Protein AF-A0AAV5RN29-F1 (afdb_monomer_lite)

Sequence (66 aa):
MSEIGCLVVNDSGNAIKATGVANESDSGLIVYALHKAKTQEGVMNINGFKVIATTNDDRVIAFYYE

Structure (mmCIF, N/CA/C/O backbone):
data_AF-A0AAV5RN29-F1
#
_entry.id   AF-A0AAV5RN29-F1
#
loop_
_atom_site.group_PDB
_atom_site.id
_atom_site.type_symbol
_atom_site.label_atom_id
_atom_site.label_alt_id
_atom_site.label_comp_id
_atom_site.label_asym_id
_atom_site.label_entity_id
_atom_site.label_seq_id
_atom_site.pdbx_PDB_ins_code
_atom_site.Cartn_x
_atom_site.Cartn_y
_atom_site.Cartn_z
_atom_site.occupancy
_atom_site.B_iso_or_equiv
_atom_site.auth_seq_id
_atom_site.auth_comp_id
_atom_site.auth_asym_id
_atom_site.auth_atom_id
_atom_site.pdbx_PDB_model_num
ATOM 1 N N . MET A 1 1 ? 2.603 -2.761 -22.882 1.00 53.28 1 MET A N 1
ATOM 2 C CA . MET A 1 1 ? 1.577 -3.273 -21.950 1.00 53.28 1 MET A CA 1
ATOM 3 C C . MET A 1 1 ? 1.717 -2.456 -20.690 1.00 53.28 1 MET A C 1
ATOM 5 O O . MET A 1 1 ? 2.845 -2.362 -20.229 1.00 53.28 1 MET A O 1
ATOM 9 N N . SER A 1 2 ? 0.639 -1.852 -20.191 1.00 70.75 2 SER A N 1
ATOM 10 C CA . SER A 1 2 ? 0.665 -1.195 -18.880 1.00 70.75 2 SER A CA 1
ATOM 11 C C . SER A 1 2 ? 0.821 -2.266 -17.806 1.00 70.75 2 SER A C 1
ATOM 13 O O . SER A 1 2 ? 0.092 -3.261 -17.810 1.00 70.75 2 SER A O 1
ATOM 15 N N . GLU A 1 3 ? 1.825 -2.112 -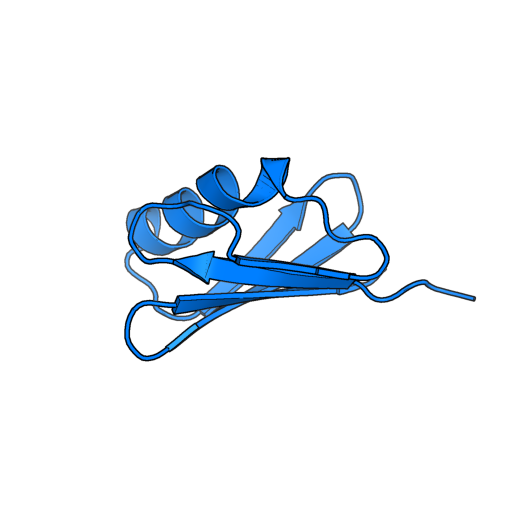16.954 1.00 80.44 3 GLU A N 1
ATOM 16 C CA . GLU A 1 3 ? 2.131 -3.067 -15.896 1.00 80.44 3 GLU A CA 1
ATOM 17 C C . GLU A 1 3 ? 1.334 -2.696 -14.637 1.00 80.44 3 GLU A C 1
ATOM 19 O O . GLU A 1 3 ? 1.297 -1.538 -14.228 1.00 80.44 3 GLU A O 1
ATOM 24 N N . ILE A 1 4 ? 0.644 -3.677 -14.051 1.00 90.50 4 ILE A N 1
ATOM 25 C CA . ILE A 1 4 ? -0.170 -3.491 -12.844 1.00 90.50 4 ILE A CA 1
ATOM 26 C C . ILE A 1 4 ? 0.656 -3.935 -11.641 1.00 90.50 4 ILE A C 1
ATOM 28 O O . ILE A 1 4 ? 1.306 -4.980 -11.686 1.00 90.50 4 ILE A O 1
ATOM 32 N N . GLY A 1 5 ? 0.608 -3.157 -10.561 1.00 95.19 5 GLY A N 1
ATOM 33 C CA . GLY A 1 5 ? 1.291 -3.476 -9.310 1.00 95.19 5 GLY A CA 1
ATOM 34 C C . GLY A 1 5 ? 0.321 -3.678 -8.154 1.00 95.19 5 GLY A C 1
ATOM 35 O O . GLY A 1 5 ? -0.765 -3.100 -8.124 1.00 95.19 5 GLY A O 1
ATOM 36 N N . CYS A 1 6 ? 0.721 -4.483 -7.175 1.00 96.25 6 CYS A N 1
ATOM 37 C CA . CYS A 1 6 ? -0.009 -4.619 -5.917 1.00 96.25 6 CYS A CA 1
ATOM 38 C C . CYS A 1 6 ? 0.959 -4.630 -4.737 1.00 96.25 6 CYS A C 1
ATOM 40 O O . CYS A 1 6 ? 1.939 -5.380 -4.759 1.00 96.25 6 CYS A O 1
ATOM 42 N N . LEU A 1 7 ? 0.652 -3.826 -3.719 1.00 97.38 7 LEU A N 1
ATOM 43 C CA . LEU A 1 7 ? 1.366 -3.766 -2.450 1.00 97.38 7 LEU A CA 1
ATOM 44 C C . LEU A 1 7 ? 0.416 -4.112 -1.301 1.00 97.38 7 LEU A C 1
ATOM 46 O O . LEU A 1 7 ? -0.680 -3.564 -1.205 1.00 97.38 7 LEU A O 1
ATOM 50 N N . VAL A 1 8 ? 0.856 -4.994 -0.410 1.00 96.88 8 VAL A N 1
ATOM 51 C CA . VAL A 1 8 ? 0.177 -5.311 0.850 1.00 96.88 8 VAL A CA 1
ATOM 52 C C . VAL A 1 8 ? 1.073 -4.862 1.993 1.00 96.88 8 VAL A C 1
ATOM 54 O O . VAL A 1 8 ? 2.247 -5.224 2.029 1.00 96.88 8 VAL A O 1
ATOM 57 N N . VAL A 1 9 ? 0.518 -4.099 2.927 1.00 96.56 9 VAL A N 1
ATOM 58 C CA . VAL A 1 9 ? 1.217 -3.467 4.053 1.00 96.56 9 VAL A CA 1
ATOM 59 C C . VAL A 1 9 ? 0.488 -3.820 5.351 1.00 96.56 9 VAL A C 1
ATOM 61 O O . VAL A 1 9 ? -0.733 -3.957 5.336 1.00 96.56 9 VAL A O 1
ATOM 64 N N . ASN A 1 10 ? 1.202 -3.994 6.464 1.00 93.50 10 ASN A N 1
ATOM 65 C CA . ASN A 1 10 ? 0.575 -4.132 7.786 1.00 93.50 10 ASN A CA 1
ATOM 66 C C . ASN A 1 10 ? 0.291 -2.774 8.454 1.00 93.50 10 ASN A C 1
ATOM 68 O O . ASN A 1 10 ? 0.764 -1.731 8.007 1.00 93.50 10 ASN A O 1
ATOM 72 N N . ASP A 1 11 ? -0.459 -2.796 9.551 1.00 84.56 11 ASP A N 1
ATOM 73 C CA . ASP A 1 11 ? -0.759 -1.651 10.425 1.00 84.56 11 ASP A CA 1
ATOM 74 C C . ASP A 1 11 ? 0.469 -0.821 10.850 1.00 84.56 11 ASP A C 1
ATOM 76 O O . ASP A 1 11 ? 0.395 0.395 11.028 1.00 84.56 11 ASP A O 1
ATOM 80 N N . SER A 1 12 ? 1.620 -1.479 10.951 1.00 87.75 12 SER A N 1
ATOM 81 C CA . SER A 1 12 ? 2.902 -0.910 11.351 1.00 87.75 12 SER A CA 1
ATOM 82 C C . SER A 1 12 ? 3.651 -0.236 10.192 1.00 87.75 12 SER A C 1
ATOM 84 O O . SER A 1 12 ? 4.757 0.264 10.387 1.00 87.75 12 SER A O 1
ATOM 86 N N . GLY A 1 13 ? 3.077 -0.222 8.984 1.00 90.00 13 GLY A N 1
ATOM 87 C CA . GLY A 1 13 ? 3.665 0.411 7.801 1.00 90.00 13 GLY A CA 1
ATOM 88 C C . GLY A 1 13 ? 4.711 -0.432 7.072 1.00 90.00 13 GLY A C 1
ATOM 89 O O . GLY A 1 13 ? 5.367 0.078 6.164 1.00 90.00 13 GLY A O 1
ATOM 90 N N . ASN A 1 14 ? 4.869 -1.710 7.424 1.00 94.69 14 ASN A N 1
ATOM 91 C CA . ASN A 1 14 ? 5.827 -2.612 6.786 1.00 94.69 14 ASN A CA 1
ATOM 92 C C . ASN A 1 14 ? 5.189 -3.355 5.611 1.00 94.69 14 ASN A C 1
ATOM 94 O O . ASN A 1 14 ? 4.086 -3.899 5.731 1.00 94.69 14 ASN A O 1
ATOM 98 N N . ALA A 1 15 ? 5.901 -3.420 4.487 1.00 96.62 15 ALA A N 1
ATOM 99 C CA . ALA A 1 15 ? 5.486 -4.220 3.346 1.00 96.62 15 ALA A CA 1
ATOM 100 C C . ALA A 1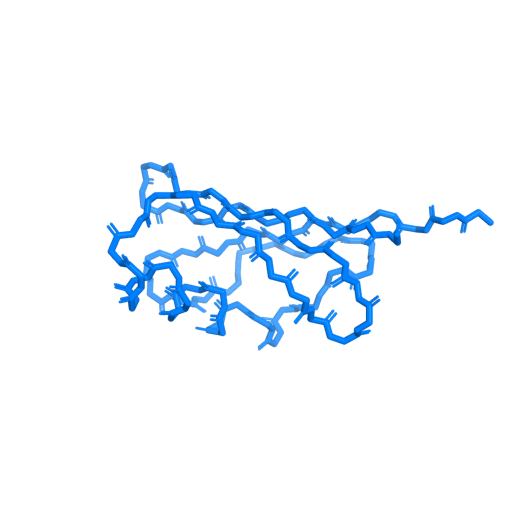 15 ? 5.461 -5.718 3.707 1.00 96.62 15 ALA A C 1
ATOM 102 O O . ALA A 1 15 ? 6.420 -6.266 4.244 1.00 96.62 15 ALA A O 1
ATOM 103 N N . ILE A 1 16 ? 4.344 -6.376 3.404 1.00 96.06 16 ILE A N 1
ATOM 104 C CA . ILE A 1 16 ? 4.168 -7.832 3.487 1.00 96.06 16 ILE A CA 1
ATOM 105 C C . ILE A 1 16 ? 4.447 -8.468 2.121 1.00 96.06 16 ILE A C 1
ATOM 107 O O . ILE A 1 16 ? 4.983 -9.572 2.042 1.00 96.06 16 ILE A O 1
ATOM 111 N N . LYS A 1 17 ? 4.012 -7.807 1.041 1.00 95.88 17 LYS A N 1
ATOM 112 C CA . LYS A 1 17 ? 4.137 -8.316 -0.328 1.00 95.88 17 LYS A CA 1
ATOM 113 C C . LYS A 1 17 ? 4.088 -7.178 -1.339 1.00 95.88 17 LYS A C 1
ATOM 115 O O . LYS A 1 17 ? 3.162 -6.376 -1.275 1.00 95.88 17 LYS A O 1
ATOM 120 N N . ALA A 1 18 ? 4.993 -7.193 -2.313 1.00 95.94 18 ALA A N 1
ATOM 121 C CA . ALA A 1 18 ? 4.950 -6.352 -3.507 1.00 95.94 18 ALA A CA 1
ATOM 122 C C . ALA A 1 18 ? 4.961 -7.213 -4.782 1.00 95.94 18 ALA A C 1
ATOM 124 O O . ALA A 1 18 ? 5.573 -8.281 -4.821 1.00 95.94 18 ALA A O 1
ATOM 125 N N . THR A 1 19 ? 4.247 -6.778 -5.821 1.00 95.38 19 THR A N 1
ATOM 126 C CA . THR A 1 19 ? 4.199 -7.437 -7.139 1.00 95.38 19 THR A CA 1
ATOM 127 C C . THR A 1 19 ? 4.097 -6.406 -8.261 1.00 95.38 19 THR A C 1
ATOM 129 O O . THR A 1 19 ? 3.525 -5.335 -8.049 1.00 95.38 19 THR A O 1
ATOM 132 N N . GLY A 1 20 ? 4.605 -6.749 -9.451 1.00 93.56 20 GLY A N 1
ATOM 133 C CA . GLY A 1 20 ? 4.607 -5.867 -10.624 1.00 93.56 20 GLY A CA 1
ATOM 134 C C . GLY A 1 20 ? 5.401 -4.587 -10.370 1.00 93.56 20 GLY A C 1
ATOM 135 O O . GLY A 1 20 ? 6.483 -4.637 -9.790 1.00 93.56 20 GLY A O 1
ATOM 136 N N . VAL A 1 21 ? 4.813 -3.440 -10.720 1.00 93.44 21 VAL A N 1
ATOM 137 C CA . VAL A 1 21 ? 5.422 -2.106 -10.528 1.00 93.44 21 VAL A CA 1
ATOM 138 C C . VAL A 1 21 ? 5.402 -1.591 -9.086 1.00 93.44 21 VAL A C 1
ATOM 140 O O . VAL A 1 21 ? 5.945 -0.522 -8.812 1.00 93.44 21 VAL A O 1
ATOM 143 N N . ALA A 1 22 ? 4.756 -2.300 -8.156 1.00 94.88 22 ALA A N 1
ATOM 144 C CA . ALA A 1 22 ? 4.667 -1.848 -6.773 1.00 94.88 22 ALA A CA 1
ATOM 145 C C . ALA A 1 22 ? 6.021 -1.968 -6.054 1.00 94.88 22 ALA A C 1
ATOM 147 O O . ALA A 1 22 ? 6.683 -3.002 -6.145 1.00 94.88 22 ALA A O 1
ATOM 148 N N . ASN A 1 23 ? 6.398 -0.941 -5.286 1.00 94.62 23 ASN A N 1
ATOM 149 C CA . ASN A 1 23 ? 7.645 -0.908 -4.525 1.00 94.62 23 ASN A CA 1
ATOM 150 C C . ASN A 1 23 ? 7.374 -0.968 -3.015 1.00 94.62 23 ASN A C 1
ATOM 152 O O . ASN A 1 23 ? 6.537 -0.237 -2.488 1.00 94.62 23 ASN A O 1
ATOM 156 N N . GLU A 1 24 ? 8.110 -1.818 -2.301 1.00 96.56 24 GLU A N 1
ATOM 157 C CA . GLU A 1 24 ? 8.004 -1.956 -0.845 1.00 96.56 24 GLU A CA 1
ATOM 158 C C . GLU A 1 24 ? 8.337 -0.657 -0.102 1.00 96.56 24 GLU A C 1
ATOM 160 O O . GLU A 1 24 ? 7.759 -0.401 0.952 1.00 96.56 24 GLU A O 1
ATOM 165 N N . SER A 1 25 ? 9.193 0.205 -0.666 1.00 95.56 25 SER A N 1
ATOM 166 C CA . SER A 1 25 ? 9.534 1.503 -0.066 1.00 95.56 25 SER A CA 1
ATOM 167 C C . SER A 1 25 ? 8.344 2.457 0.068 1.00 95.56 25 SER A C 1
ATOM 169 O O . SER A 1 25 ? 8.399 3.402 0.854 1.00 95.56 25 SER A O 1
ATOM 171 N N . ASP A 1 26 ? 7.269 2.224 -0.686 1.00 95.12 26 ASP A N 1
ATOM 172 C CA . ASP A 1 26 ? 6.082 3.078 -0.684 1.00 95.12 26 ASP A CA 1
ATOM 173 C C . ASP A 1 26 ? 5.139 2.768 0.495 1.00 95.12 26 ASP A C 1
ATOM 175 O O . ASP A 1 26 ? 4.204 3.527 0.765 1.00 95.12 26 ASP A O 1
ATOM 179 N N . SER A 1 27 ? 5.378 1.673 1.229 1.00 95.00 27 SER A N 1
ATOM 180 C CA . SER A 1 27 ? 4.474 1.152 2.260 1.00 95.00 27 SER A CA 1
ATOM 181 C C . SER A 1 27 ? 4.152 2.174 3.353 1.00 95.00 27 SER A C 1
ATOM 183 O O . SER A 1 27 ? 2.986 2.385 3.696 1.00 95.00 27 SER A O 1
ATOM 185 N N . GLY A 1 28 ? 5.176 2.869 3.854 1.00 91.88 28 GLY A N 1
ATOM 186 C CA . GLY A 1 28 ? 5.021 3.896 4.882 1.00 91.88 28 GLY A CA 1
ATOM 187 C C . GLY A 1 28 ? 4.252 5.121 4.385 1.00 91.88 28 GLY A C 1
ATOM 188 O O . GLY A 1 28 ? 3.445 5.681 5.126 1.00 91.88 28 GLY A O 1
ATOM 189 N N . LEU A 1 29 ? 4.454 5.513 3.121 1.00 92.38 29 LEU A N 1
ATOM 190 C CA . LEU A 1 29 ? 3.766 6.654 2.514 1.00 92.38 29 LEU A CA 1
ATOM 191 C C . LEU A 1 29 ? 2.257 6.396 2.419 1.00 92.38 29 LEU A C 1
ATOM 193 O O . LEU A 1 29 ? 1.463 7.264 2.780 1.00 92.38 29 LEU A O 1
ATOM 197 N N . ILE A 1 30 ? 1.869 5.203 1.962 1.00 93.31 30 ILE A N 1
ATOM 198 C CA . ILE A 1 30 ? 0.464 4.833 1.755 1.00 93.31 30 ILE A CA 1
ATOM 199 C C . ILE A 1 30 ? -0.281 4.775 3.092 1.00 93.31 30 ILE A C 1
ATOM 201 O O . ILE A 1 30 ? -1.346 5.382 3.230 1.00 93.31 30 ILE A O 1
ATOM 205 N N . VAL A 1 31 ? 0.292 4.104 4.098 1.00 92.75 31 VAL A N 1
ATOM 206 C CA . VAL A 1 31 ? -0.313 4.025 5.439 1.00 92.75 31 VAL A CA 1
ATOM 207 C C . VAL A 1 31 ? -0.423 5.415 6.063 1.00 92.75 31 VAL A C 1
ATOM 209 O O . VAL A 1 31 ? -1.478 5.783 6.581 1.00 92.75 31 VAL A O 1
ATOM 212 N N . TYR A 1 32 ? 0.629 6.233 5.952 1.00 92.12 32 TYR A N 1
ATOM 213 C CA . TYR A 1 32 ? 0.599 7.613 6.431 1.00 92.12 32 TYR A CA 1
ATOM 214 C C . TYR A 1 32 ? -0.499 8.440 5.748 1.00 92.12 32 TYR A C 1
ATOM 216 O O . TYR A 1 32 ? -1.209 9.184 6.426 1.00 92.12 32 TYR A O 1
ATOM 224 N N . ALA A 1 33 ? -0.668 8.310 4.428 1.00 91.56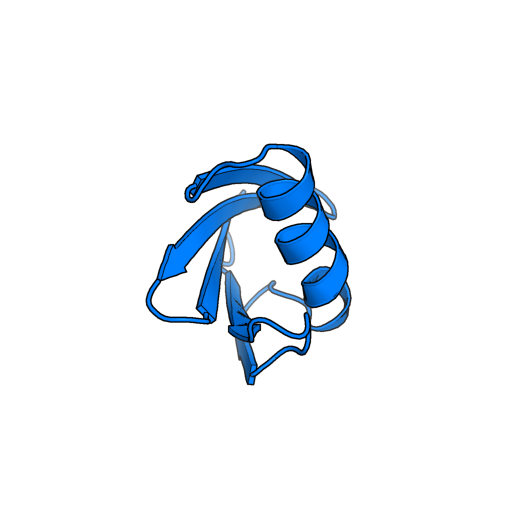 33 ALA A N 1
ATOM 225 C CA . ALA A 1 33 ? -1.678 9.046 3.674 1.00 91.56 33 ALA A CA 1
ATOM 226 C C . ALA A 1 33 ? -3.107 8.703 4.131 1.00 91.56 33 ALA A C 1
ATOM 228 O O . ALA A 1 33 ? -3.881 9.620 4.419 1.00 91.56 33 ALA A O 1
ATOM 229 N N . LEU A 1 34 ? -3.435 7.413 4.269 1.00 91.38 34 LEU A N 1
ATOM 230 C CA . LEU A 1 34 ? -4.751 6.958 4.740 1.00 91.38 34 LEU A CA 1
ATOM 231 C C . LEU A 1 34 ? -5.019 7.389 6.193 1.00 91.38 34 LEU A C 1
ATOM 233 O O . LEU A 1 34 ? -6.069 7.962 6.492 1.00 91.38 34 LEU A O 1
ATOM 237 N N . HIS A 1 35 ? -4.041 7.220 7.092 1.00 90.19 35 HIS A N 1
ATOM 238 C CA . HIS A 1 35 ? -4.166 7.652 8.489 1.00 90.19 35 HIS A CA 1
ATOM 239 C C . HIS A 1 35 ? -4.330 9.168 8.627 1.00 90.19 35 HIS A C 1
ATOM 241 O O . HIS A 1 35 ? -5.178 9.634 9.391 1.00 90.19 35 HIS A O 1
ATOM 247 N N . LYS A 1 36 ? -3.557 9.958 7.871 1.00 90.06 36 LYS A N 1
ATOM 248 C CA . LYS A 1 36 ? -3.658 11.423 7.878 1.00 90.06 36 LYS A CA 1
ATOM 249 C C . LYS A 1 36 ? -5.017 11.898 7.370 1.00 90.06 36 LYS A C 1
ATOM 251 O O . LYS A 1 36 ? -5.569 12.847 7.927 1.00 90.06 36 LYS A O 1
ATOM 256 N N . ALA A 1 37 ? -5.551 11.243 6.341 1.00 89.00 37 ALA A N 1
ATOM 257 C CA . ALA A 1 37 ? -6.881 11.523 5.809 1.00 89.00 37 ALA A CA 1
ATOM 258 C C . ALA A 1 37 ? -8.010 11.041 6.738 1.00 89.00 37 ALA A C 1
ATOM 260 O O . ALA A 1 37 ? -9.140 11.503 6.600 1.00 89.00 37 ALA A O 1
ATOM 261 N N . LYS A 1 38 ? -7.705 10.161 7.704 1.00 90.50 38 LYS A N 1
ATOM 262 C CA . LYS A 1 38 ? -8.682 9.460 8.551 1.00 90.50 38 LYS A CA 1
ATOM 263 C C . LYS A 1 38 ? -9.714 8.693 7.716 1.00 90.50 38 LYS A C 1
ATOM 265 O O . LYS A 1 38 ? -10.894 8.667 8.059 1.00 90.50 38 LYS A O 1
ATOM 270 N N . THR A 1 39 ? -9.268 8.085 6.617 1.00 91.19 39 THR A N 1
ATOM 271 C CA . THR A 1 39 ? -10.111 7.300 5.709 1.00 91.19 39 THR A CA 1
ATOM 272 C C . THR A 1 39 ? -9.629 5.857 5.628 1.00 91.19 39 THR A C 1
ATOM 274 O O . THR A 1 39 ? -8.453 5.564 5.837 1.00 91.19 39 THR A O 1
ATOM 277 N N . GLN A 1 40 ? -10.555 4.945 5.327 1.00 91.44 40 GLN A N 1
ATOM 278 C CA . GLN A 1 40 ? -10.225 3.546 5.039 1.00 91.44 40 GLN A CA 1
ATOM 279 C C . GLN A 1 40 ? -9.803 3.344 3.583 1.00 91.44 40 GLN A C 1
ATOM 281 O O . GLN A 1 40 ? -9.101 2.391 3.289 1.00 91.44 40 GLN A O 1
ATOM 286 N N . GLU A 1 41 ? -10.187 4.248 2.685 1.00 94.81 41 GLU A N 1
ATOM 287 C CA . GLU A 1 41 ? -9.880 4.180 1.258 1.00 94.81 41 GLU A CA 1
ATOM 288 C C . GLU A 1 41 ? -9.289 5.509 0.779 1.00 94.81 41 GLU A C 1
ATOM 290 O O . GLU A 1 41 ? -9.578 6.576 1.336 1.00 94.81 41 GLU A O 1
ATOM 295 N N . GLY A 1 42 ? -8.455 5.458 -0.258 1.00 94.69 42 GLY A N 1
ATOM 296 C CA . GLY A 1 42 ? -7.847 6.648 -0.839 1.00 94.69 42 GLY A CA 1
ATOM 297 C C . GLY A 1 42 ? -7.242 6.412 -2.216 1.00 94.69 42 GLY A C 1
ATOM 298 O O . GLY A 1 42 ? -6.806 5.310 -2.546 1.00 94.69 42 GLY A O 1
ATOM 299 N N . VAL A 1 43 ? -7.193 7.482 -3.010 1.00 94.75 43 VAL A N 1
ATOM 300 C CA . VAL A 1 43 ? -6.512 7.512 -4.310 1.00 94.75 43 VAL A CA 1
ATOM 301 C C . VAL A 1 43 ? -5.346 8.489 -4.232 1.00 94.75 43 VAL A C 1
ATOM 303 O O . VAL A 1 43 ? -5.502 9.603 -3.731 1.00 94.75 43 VAL A O 1
ATOM 306 N N . MET A 1 44 ? -4.178 8.083 -4.720 1.00 94.00 44 MET A N 1
ATOM 307 C 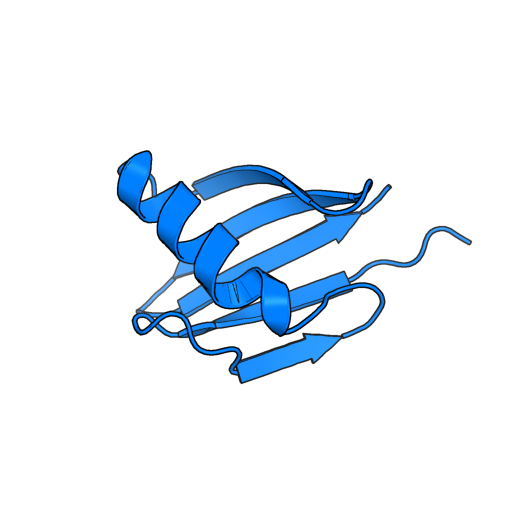CA . MET A 1 44 ? -2.956 8.888 -4.684 1.00 94.00 44 MET A CA 1
ATOM 308 C C . MET A 1 44 ? -2.073 8.636 -5.908 1.00 94.00 44 MET A C 1
ATOM 310 O O . MET A 1 44 ? -2.241 7.639 -6.602 1.00 94.00 44 MET A O 1
ATOM 314 N N . ASN A 1 45 ? -1.142 9.552 -6.185 1.00 94.62 45 ASN A N 1
ATOM 315 C CA . ASN A 1 45 ? -0.119 9.364 -7.214 1.00 94.62 45 ASN A CA 1
ATOM 316 C C . ASN A 1 45 ? 1.225 9.069 -6.547 1.00 94.62 45 ASN A C 1
ATOM 318 O O . ASN A 1 45 ? 1.677 9.859 -5.716 1.00 94.62 45 ASN A O 1
ATOM 322 N N . ILE A 1 46 ? 1.863 7.961 -6.926 1.00 93.12 46 ILE A N 1
ATOM 323 C CA . ILE A 1 46 ? 3.165 7.528 -6.404 1.00 93.12 46 ILE A CA 1
ATOM 324 C C . ILE A 1 46 ? 4.052 7.158 -7.589 1.00 93.12 46 ILE A C 1
ATOM 326 O O . ILE A 1 46 ? 3.683 6.310 -8.394 1.00 93.12 46 ILE A O 1
ATOM 330 N N . ASN A 1 47 ? 5.213 7.808 -7.715 1.00 89.56 47 ASN A N 1
ATOM 331 C CA . ASN A 1 47 ? 6.211 7.523 -8.757 1.00 89.56 47 ASN A CA 1
ATOM 332 C C . ASN A 1 47 ? 5.649 7.483 -10.197 1.00 89.56 47 ASN A C 1
ATOM 334 O O . ASN A 1 47 ? 6.128 6.726 -11.032 1.00 89.56 47 ASN A O 1
ATOM 338 N N . GLY A 1 48 ? 4.632 8.302 -10.492 1.00 90.75 48 GLY A N 1
ATOM 339 C CA . GLY A 1 48 ? 3.990 8.360 -11.812 1.00 90.75 48 GLY A CA 1
ATOM 340 C C . GLY A 1 48 ? 2.830 7.379 -12.022 1.00 90.75 48 GLY A C 1
ATOM 341 O O . GLY A 1 48 ? 2.164 7.471 -13.047 1.00 90.75 48 GLY A O 1
ATOM 342 N N . PHE A 1 49 ? 2.538 6.510 -11.052 1.00 93.69 49 PHE A N 1
ATOM 343 C CA . PHE A 1 49 ? 1.391 5.602 -11.074 1.00 93.69 49 PHE A CA 1
ATOM 344 C C . PHE A 1 49 ? 0.228 6.158 -10.259 1.00 93.69 49 PHE A C 1
ATOM 346 O O . PHE A 1 49 ? 0.424 6.750 -9.191 1.00 93.69 49 PHE A O 1
ATOM 353 N N . LYS A 1 50 ? -0.995 5.898 -10.723 1.00 95.06 50 LYS A N 1
ATOM 354 C CA . LYS A 1 50 ? -2.196 6.051 -9.904 1.00 95.06 50 LYS A CA 1
ATOM 355 C C . LYS A 1 50 ? -2.309 4.848 -8.980 1.00 95.06 50 LYS A C 1
ATOM 357 O O . LYS A 1 50 ? -2.177 3.704 -9.409 1.00 95.06 50 LYS A O 1
ATOM 362 N N . VAL A 1 51 ? -2.576 5.117 -7.710 1.00 96.12 51 VAL A N 1
ATOM 363 C CA . VAL A 1 51 ? -2.657 4.112 -6.655 1.00 96.12 51 VAL A CA 1
ATOM 364 C C . VAL A 1 51 ? -3.999 4.229 -5.952 1.00 96.12 51 VAL A C 1
ATOM 366 O O . VAL A 1 51 ? -4.325 5.290 -5.424 1.00 96.12 51 VAL A O 1
ATOM 369 N N . ILE A 1 52 ? -4.774 3.144 -5.940 1.00 96.06 52 ILE A N 1
ATOM 370 C CA . ILE A 1 52 ? -5.966 3.007 -5.090 1.00 96.06 52 ILE A CA 1
ATOM 371 C C . ILE A 1 52 ? -5.575 2.137 -3.905 1.00 96.06 52 ILE A C 1
ATOM 373 O O . ILE A 1 52 ? -5.127 1.009 -4.104 1.00 96.06 52 ILE A O 1
ATOM 377 N N . ALA A 1 53 ? -5.744 2.652 -2.693 1.00 96.19 53 ALA A N 1
ATOM 378 C CA . ALA A 1 53 ? -5.441 1.940 -1.463 1.00 96.19 53 ALA A CA 1
ATOM 379 C C . ALA A 1 53 ? -6.688 1.793 -0.588 1.00 96.19 53 ALA A C 1
ATOM 381 O O . ALA A 1 53 ? -7.492 2.720 -0.495 1.00 96.19 53 ALA A O 1
ATOM 382 N N . THR A 1 54 ? -6.820 0.641 0.065 1.00 96.00 54 THR A N 1
ATOM 383 C CA . THR A 1 54 ? -7.881 0.339 1.030 1.00 96.00 54 THR A CA 1
ATOM 384 C C . THR A 1 54 ? -7.313 -0.358 2.258 1.00 96.00 54 THR A C 1
ATOM 386 O O . THR A 1 54 ? -6.405 -1.181 2.142 1.00 96.00 54 THR A O 1
ATOM 389 N N . THR A 1 55 ? -7.874 -0.072 3.425 1.00 93.56 55 THR A N 1
ATOM 390 C CA . THR A 1 55 ? -7.577 -0.748 4.689 1.00 93.56 55 THR A CA 1
ATOM 391 C C . THR A 1 55 ? -8.594 -1.868 4.930 1.00 93.56 55 THR A C 1
ATOM 393 O O . THR A 1 55 ? -9.788 -1.660 4.740 1.00 93.56 55 THR A O 1
ATOM 396 N N . ASN A 1 56 ? -8.140 -3.050 5.349 1.00 88.25 56 ASN A N 1
ATOM 397 C CA . ASN A 1 56 ? -8.960 -4.206 5.716 1.00 88.25 56 ASN A CA 1
ATOM 398 C C . ASN A 1 56 ? -8.271 -5.004 6.837 1.00 88.25 56 ASN A C 1
ATOM 400 O O . ASN A 1 56 ? -7.138 -5.434 6.622 1.00 88.25 56 ASN A O 1
ATOM 404 N N . ASP A 1 57 ? -8.934 -5.196 7.985 1.00 81.19 57 ASP A N 1
ATOM 405 C CA . ASP A 1 57 ? -8.488 -6.031 9.119 1.00 81.19 57 ASP A CA 1
ATOM 406 C C . ASP A 1 57 ? -6.961 -5.977 9.365 1.00 81.19 57 ASP A C 1
ATOM 408 O O . ASP A 1 57 ? -6.237 -6.955 9.172 1.00 81.19 57 ASP A O 1
ATOM 412 N N . ASP A 1 58 ? -6.460 -4.788 9.720 1.00 87.00 58 ASP A N 1
ATOM 413 C CA . ASP A 1 58 ? -5.044 -4.485 10.023 1.00 87.00 58 ASP A CA 1
ATOM 414 C C . AS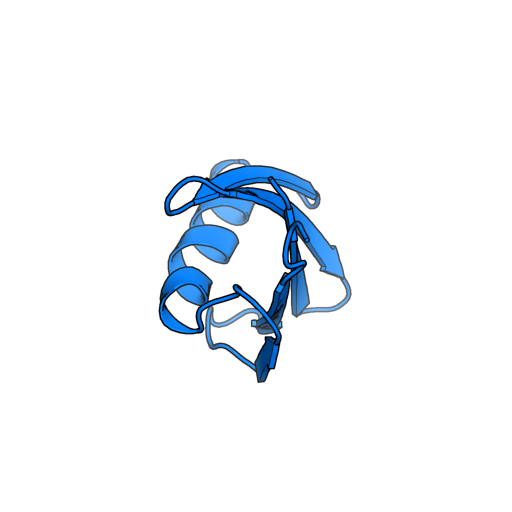P A 1 58 ? -4.066 -4.518 8.837 1.00 87.00 58 ASP A C 1
ATOM 416 O O . ASP A 1 58 ? -2.841 -4.479 9.007 1.00 87.00 58 ASP A O 1
ATOM 420 N N . ARG A 1 59 ? -4.580 -4.559 7.607 1.00 92.50 59 ARG A N 1
ATOM 421 C CA . ARG A 1 59 ? -3.773 -4.474 6.387 1.00 92.50 59 ARG A CA 1
ATOM 422 C C . ARG A 1 59 ? -4.195 -3.317 5.515 1.00 92.50 59 ARG A C 1
ATOM 424 O O . ARG A 1 59 ? -5.370 -2.989 5.429 1.00 92.50 59 ARG A O 1
ATOM 431 N N . VAL A 1 60 ? -3.238 -2.767 4.786 1.00 95.38 60 VAL A N 1
ATOM 432 C CA . VAL A 1 60 ? -3.495 -1.869 3.665 1.00 95.38 60 VAL A CA 1
ATOM 433 C C . VAL A 1 60 ? -3.143 -2.591 2.373 1.00 95.38 60 VAL A C 1
ATOM 435 O O . VAL A 1 60 ? -2.068 -3.175 2.251 1.00 95.38 60 VAL A O 1
ATOM 438 N N . ILE A 1 61 ? -4.059 -2.566 1.412 1.00 96.50 61 ILE A N 1
ATOM 439 C CA . ILE A 1 61 ? -3.888 -3.137 0.078 1.00 96.50 61 ILE A CA 1
ATOM 440 C C . ILE A 1 61 ? -3.915 -1.983 -0.915 1.00 96.50 61 ILE A C 1
ATOM 442 O O . ILE A 1 61 ? -4.890 -1.236 -0.954 1.00 96.50 61 ILE A O 1
ATOM 446 N N . ALA A 1 62 ? -2.861 -1.845 -1.713 1.00 96.75 62 ALA A N 1
ATOM 447 C CA . ALA A 1 62 ? -2.718 -0.798 -2.713 1.00 96.75 62 ALA A CA 1
ATOM 448 C C . ALA A 1 62 ? -2.519 -1.388 -4.113 1.00 96.75 62 ALA A C 1
ATOM 450 O O . ALA A 1 62 ? -1.720 -2.306 -4.300 1.00 96.75 62 ALA A O 1
ATOM 451 N N . PHE A 1 63 ? -3.233 -0.845 -5.096 1.00 96.56 63 PHE A N 1
ATOM 452 C CA . PHE A 1 63 ? -3.182 -1.252 -6.499 1.00 96.56 63 PHE A CA 1
ATOM 453 C C . PHE A 1 63 ? -2.669 -0.110 -7.369 1.00 96.56 63 PHE A C 1
ATOM 455 O O . PHE A 1 63 ? -3.241 0.978 -7.344 1.00 96.56 63 PHE A O 1
ATOM 462 N N . TYR A 1 64 ? -1.620 -0.384 -8.143 1.00 95.81 64 TYR A N 1
ATOM 463 C CA . TYR A 1 64 ? -0.921 0.557 -9.016 1.00 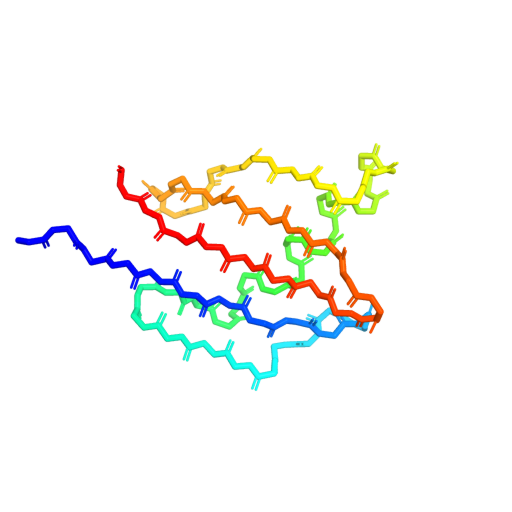95.81 64 TYR A CA 1
ATOM 464 C C . TYR A 1 64 ? -1.350 0.342 -10.468 1.00 95.81 64 TYR A C 1
ATOM 466 O O . TYR A 1 64 ? -1.367 -0.798 -10.942 1.00 95.81 64 TYR A O 1
ATOM 474 N N . TYR A 1 65 ? -1.657 1.427 -11.174 1.00 91.88 65 TYR A N 1
ATOM 475 C CA . TYR A 1 65 ? -1.997 1.438 -12.597 1.00 91.88 65 TYR A CA 1
ATOM 476 C C . TYR A 1 65 ? -1.564 2.760 -13.255 1.00 91.88 65 TYR A C 1
ATOM 478 O O . TYR A 1 65 ? -1.372 3.768 -12.572 1.00 91.88 65 TYR A O 1
ATOM 486 N N . GLU A 1 66 ? -1.396 2.753 -14.579 1.00 82.25 66 GLU A N 1
ATOM 487 C CA . GLU A 1 66 ? -1.141 3.956 -15.398 1.00 82.25 66 GLU A CA 1
ATOM 488 C C . GLU A 1 66 ? -2.449 4.719 -15.710 1.00 82.25 66 GLU A C 1
ATOM 490 O O . GLU A 1 66 ? -3.452 4.074 -16.090 1.00 82.25 66 GLU A O 1
#

Secondary structure (DSSP, 8-state):
-PPPEEEEEETTS-EEEEETT--GGGHHHHHHHHHHHT-SEEEEEETTEEEEEEEETTEEEEEEE-

Foldseek 3Di:
DKWKKKWKAFLVQATPDIDTPDDRVCSNVQNCVCVVVVHQWDWDADPNWIWTWGDDPRMIMIMTTD

pLDDT: mean 91.99, std 6.64, range [53.28, 97.38]

Radius of gyration: 10.63 Å; chains: 1; bounding box: 20×20×33 Å

Organism: Starmerella bacillaris (NCBI:txid1247836)